Protein AF-A0A258SEM9-F1 (afdb_monomer_lite)

pLDDT: mean 86.61, std 7.62, range [48.16, 96.31]

Structure (mmCIF, N/CA/C/O backbone):
data_AF-A0A258SEM9-F1
#
_entry.id   AF-A0A258SEM9-F1
#
loop_
_atom_site.group_PDB
_atom_site.id
_atom_site.type_symbol
_atom_site.label_atom_id
_atom_site.label_alt_id
_atom_site.label_comp_id
_atom_site.label_asym_id
_atom_site.label_entity_id
_atom_site.label_seq_id
_atom_site.pdbx_PDB_ins_code
_atom_site.Cartn_x
_atom_site.Cartn_y
_atom_site.Cartn_z
_atom_site.occupancy
_atom_site.B_iso_or_equiv
_atom_site.auth_seq_id
_atom_site.auth_comp_id
_atom_site.auth_asym_id
_atom_site.auth_atom_id
_atom_site.pdbx_PDB_model_num
ATOM 1 N N . MET A 1 1 ? 7.539 9.558 -26.627 1.00 48.16 1 MET A N 1
ATOM 2 C CA . MET A 1 1 ? 6.936 10.796 -26.094 1.00 48.16 1 MET A CA 1
ATOM 3 C C . MET A 1 1 ? 6.946 10.652 -24.583 1.00 48.16 1 MET A C 1
ATOM 5 O O . MET A 1 1 ? 6.268 9.766 -24.086 1.00 48.16 1 MET A O 1
ATOM 9 N N . ALA A 1 2 ? 7.828 11.368 -23.884 1.00 62.62 2 ALA A N 1
ATOM 10 C CA . ALA A 1 2 ? 7.915 11.262 -22.428 1.00 62.62 2 ALA A CA 1
ATOM 11 C C . ALA A 1 2 ? 6.677 11.918 -21.803 1.00 62.62 2 ALA A C 1
ATOM 13 O O . ALA A 1 2 ? 6.278 13.003 -22.231 1.00 62.62 2 ALA A O 1
ATOM 14 N N . LEU A 1 3 ? 6.065 11.244 -20.831 1.00 72.75 3 LEU A N 1
ATOM 15 C CA . LEU A 1 3 ? 4.985 11.807 -20.028 1.00 72.75 3 LEU A CA 1
ATOM 16 C C . LEU A 1 3 ? 5.544 13.029 -19.285 1.00 72.75 3 LEU A C 1
ATOM 18 O O . LEU A 1 3 ? 6.596 12.925 -18.652 1.00 72.75 3 LEU A O 1
ATOM 22 N N . ASN A 1 4 ? 4.901 14.194 -19.394 1.00 88.81 4 ASN A N 1
ATOM 23 C CA . ASN A 1 4 ? 5.321 15.335 -18.580 1.00 88.81 4 ASN A CA 1
ATOM 24 C C . ASN A 1 4 ? 4.934 15.083 -17.110 1.00 88.81 4 ASN A C 1
ATOM 26 O O . ASN A 1 4 ? 3.984 14.347 -16.835 1.00 88.81 4 ASN A O 1
ATOM 30 N N . LEU A 1 5 ? 5.680 15.680 -16.179 1.00 86.94 5 LEU A N 1
ATOM 31 C CA . LEU A 1 5 ? 5.534 15.399 -14.749 1.00 86.94 5 LEU A CA 1
ATOM 32 C C . LEU A 1 5 ? 4.126 15.715 -14.224 1.00 86.94 5 LEU A C 1
ATOM 34 O O . LEU A 1 5 ? 3.575 14.923 -13.474 1.00 86.94 5 LEU A O 1
ATOM 38 N N . ASP A 1 6 ? 3.518 16.816 -14.666 1.00 90.25 6 ASP A N 1
ATOM 39 C CA . ASP A 1 6 ? 2.157 17.205 -14.264 1.00 90.25 6 ASP A CA 1
ATOM 40 C C . ASP A 1 6 ? 1.110 16.164 -14.694 1.00 90.25 6 ASP A C 1
ATOM 42 O O . ASP A 1 6 ? 0.213 15.806 -13.936 1.00 90.25 6 ASP A O 1
ATOM 46 N N . THR A 1 7 ? 1.271 15.610 -15.897 1.00 88.25 7 THR A N 1
ATOM 47 C CA . THR A 1 7 ? 0.399 14.548 -16.410 1.00 88.25 7 THR A CA 1
ATOM 48 C C . THR A 1 7 ? 0.615 13.255 -15.630 1.00 88.25 7 THR A C 1
ATOM 50 O O . THR A 1 7 ? -0.354 12.580 -15.300 1.00 88.25 7 THR A O 1
ATOM 53 N N . ALA A 1 8 ? 1.867 12.926 -15.297 1.00 84.56 8 ALA A N 1
ATOM 54 C CA . ALA A 1 8 ? 2.188 11.764 -14.474 1.00 84.56 8 ALA A CA 1
ATOM 55 C C . ALA A 1 8 ? 1.552 11.864 -13.082 1.00 84.56 8 ALA A C 1
ATOM 57 O O . ALA A 1 8 ? 0.912 10.916 -12.640 1.00 84.56 8 ALA A O 1
ATOM 58 N N . VAL A 1 9 ? 1.665 13.025 -12.431 1.00 87.56 9 VAL A N 1
ATOM 59 C CA . VAL A 1 9 ? 1.068 13.283 -11.114 1.00 87.56 9 VAL A CA 1
ATOM 60 C C . VAL A 1 9 ? -0.451 13.142 -11.172 1.00 87.56 9 VAL A C 1
ATOM 62 O O . VAL A 1 9 ? -1.005 12.352 -10.418 1.00 87.56 9 VAL A O 1
ATOM 65 N N . LYS A 1 10 ? -1.121 13.791 -12.132 1.00 87.88 10 LYS A N 1
ATOM 66 C CA . LYS A 1 10 ? -2.585 13.688 -12.284 1.00 87.88 10 LYS A CA 1
ATOM 67 C C . LYS A 1 10 ? -3.071 12.261 -12.521 1.00 87.88 10 LYS A C 1
ATOM 69 O O . LYS A 1 10 ? -4.123 11.877 -12.022 1.00 87.88 10 LYS A O 1
ATOM 74 N N . MET A 1 11 ? -2.327 11.470 -13.294 1.00 85.81 11 MET A N 1
ATOM 75 C CA . MET A 1 11 ? -2.663 10.061 -13.510 1.00 85.81 11 MET A CA 1
ATOM 76 C C . MET A 1 11 ? -2.531 9.242 -12.222 1.00 85.81 11 MET A C 1
ATOM 78 O O . MET A 1 11 ? -3.355 8.366 -11.982 1.00 85.81 11 MET A O 1
ATOM 82 N N . MET A 1 12 ? -1.533 9.542 -11.388 1.00 83.38 12 MET A N 1
ATOM 83 C CA . MET A 1 12 ? -1.329 8.877 -10.098 1.00 83.38 12 MET A CA 1
ATOM 84 C C . MET A 1 12 ? -2.392 9.279 -9.069 1.00 83.38 12 MET A C 1
ATOM 86 O O . MET A 1 12 ? -2.888 8.413 -8.359 1.00 83.38 12 MET A O 1
ATOM 90 N N . GLU A 1 13 ? -2.794 10.552 -9.027 1.00 84.06 13 GLU A N 1
ATOM 91 C CA . GLU A 1 13 ? -3.899 11.033 -8.182 1.00 84.06 13 GLU A CA 1
ATOM 92 C C . GLU A 1 13 ? -5.232 10.383 -8.573 1.00 84.06 13 GLU A C 1
ATOM 94 O O . GLU A 1 13 ? -5.962 9.889 -7.715 1.00 84.06 13 GLU A O 1
ATOM 99 N N . ALA A 1 14 ? -5.535 10.328 -9.876 1.00 85.88 14 ALA A N 1
ATOM 100 C CA . ALA A 1 14 ? -6.741 9.670 -10.375 1.00 85.88 14 ALA A CA 1
ATOM 101 C C . ALA A 1 14 ? -6.747 8.170 -10.051 1.00 85.88 14 ALA A C 1
ATOM 103 O O . ALA A 1 14 ? -7.778 7.629 -9.657 1.00 85.88 14 ALA A O 1
ATOM 104 N N . LEU A 1 15 ? -5.593 7.510 -10.186 1.00 81.94 15 LEU A N 1
ATOM 105 C CA . LEU A 1 15 ? -5.436 6.109 -9.818 1.00 81.94 15 LEU A CA 1
ATOM 106 C C . LEU A 1 15 ? -5.654 5.902 -8.314 1.00 81.94 15 LEU A C 1
ATOM 108 O O . LEU A 1 15 ? -6.408 5.012 -7.941 1.00 81.94 15 LEU A O 1
ATOM 112 N N . ALA A 1 16 ? -5.051 6.729 -7.458 1.00 75.25 16 ALA A N 1
ATOM 113 C CA . ALA A 1 16 ? -5.224 6.639 -6.009 1.00 75.25 16 ALA A CA 1
ATOM 114 C C . ALA A 1 16 ? -6.696 6.807 -5.598 1.00 75.25 16 ALA A C 1
ATOM 116 O O . ALA A 1 16 ? -7.226 5.965 -4.881 1.00 75.25 16 ALA A O 1
ATOM 117 N N . SER A 1 17 ? -7.385 7.816 -6.141 1.00 79.44 17 SER A N 1
ATOM 118 C CA . SER A 1 17 ? -8.813 8.039 -5.878 1.00 79.44 17 SER A CA 1
ATOM 119 C C . SER A 1 17 ? -9.672 6.840 -6.287 1.00 79.44 17 SER A C 1
ATOM 121 O O . SER A 1 17 ? -10.583 6.458 -5.562 1.00 79.44 17 SER A O 1
ATOM 123 N N . GLN A 1 18 ? -9.381 6.217 -7.433 1.00 81.12 18 GLN A N 1
ATOM 124 C CA . GLN A 1 18 ? -10.098 5.017 -7.868 1.00 81.12 18 GLN A CA 1
ATOM 125 C C . GLN A 1 18 ? -9.831 3.820 -6.957 1.00 81.12 18 GLN A C 1
ATOM 127 O O . GLN A 1 18 ? -10.735 3.019 -6.749 1.00 81.12 18 GLN A O 1
ATOM 132 N N . LEU A 1 19 ? -8.611 3.694 -6.427 1.00 75.31 19 LEU A N 1
ATOM 133 C CA . LEU A 1 19 ? -8.244 2.631 -5.492 1.00 75.31 19 LEU A CA 1
ATOM 134 C C . LEU A 1 19 ? -8.940 2.796 -4.132 1.00 75.31 19 LEU A C 1
ATOM 136 O O . LEU A 1 19 ? -9.350 1.796 -3.550 1.00 75.31 19 LEU A O 1
ATOM 140 N N . GLU A 1 20 ? -9.120 4.029 -3.652 1.00 70.62 20 GLU A N 1
ATOM 141 C CA . GLU A 1 20 ? -9.873 4.334 -2.423 1.00 70.62 20 GLU A CA 1
ATOM 142 C C . GLU A 1 20 ? -11.375 4.030 -2.5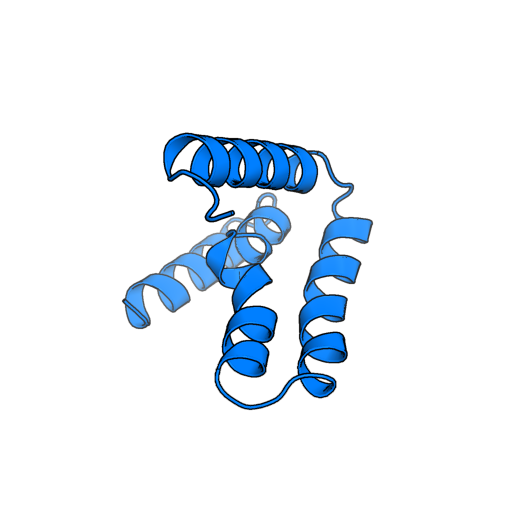49 1.00 70.62 20 GLU A C 1
ATOM 144 O O . GLU A 1 20 ? -12.016 3.653 -1.570 1.00 70.62 20 GLU A O 1
ATOM 149 N N . GLU A 1 21 ? -11.943 4.166 -3.751 1.00 79.50 21 GLU A N 1
ATOM 150 C CA . GLU A 1 21 ? -13.353 3.859 -4.036 1.00 79.50 21 GLU A CA 1
ATOM 151 C C . GLU A 1 21 ? -13.638 2.352 -4.188 1.00 79.50 21 GLU A C 1
ATOM 153 O O . GLU A 1 21 ? -14.801 1.950 -4.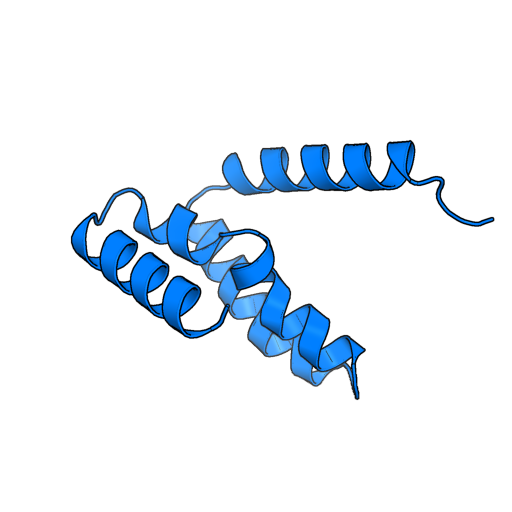311 1.00 79.50 21 GLU A O 1
ATOM 158 N N . LEU A 1 22 ? -12.607 1.499 -4.187 1.00 77.62 22 LEU A N 1
ATOM 159 C CA . LEU A 1 22 ? -12.778 0.053 -4.301 1.00 77.62 22 LEU A CA 1
ATOM 160 C C . LEU A 1 22 ? -13.425 -0.544 -3.048 1.00 77.62 22 LEU A C 1
ATOM 162 O O . LEU A 1 22 ? -13.124 -0.180 -1.912 1.00 77.62 22 LEU A O 1
ATOM 166 N N . ASP A 1 23 ? -14.267 -1.556 -3.260 1.00 85.94 23 ASP A N 1
ATOM 167 C CA . ASP A 1 23 ? -14.723 -2.413 -2.170 1.00 85.94 23 ASP A CA 1
ATOM 168 C C . ASP A 1 23 ? -13.520 -3.052 -1.454 1.00 85.94 23 ASP A C 1
ATOM 170 O O . ASP A 1 23 ? -12.580 -3.524 -2.096 1.00 85.94 23 ASP A O 1
ATOM 174 N N . LYS A 1 24 ?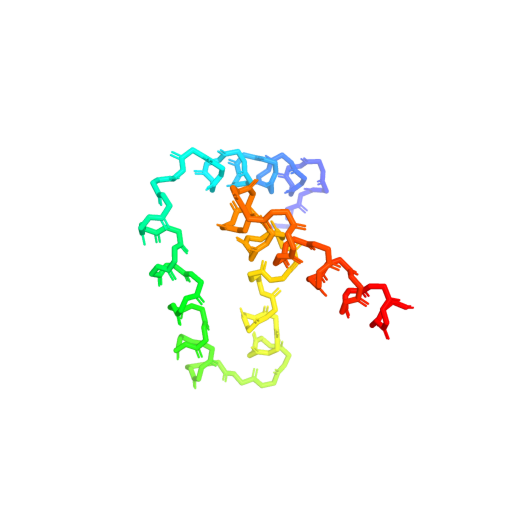 -13.555 -3.109 -0.117 1.00 80.81 24 LYS A N 1
ATOM 175 C CA . LYS A 1 24 ? -12.435 -3.625 0.690 1.00 80.81 24 LYS A CA 1
ATOM 176 C C . LYS A 1 24 ? -12.111 -5.093 0.394 1.00 80.81 24 LYS A C 1
ATOM 178 O O . LYS A 1 24 ? -10.962 -5.504 0.554 1.00 80.81 24 LYS A O 1
ATOM 183 N N . GLY A 1 25 ? -13.095 -5.888 -0.027 1.00 85.00 25 GLY A N 1
ATOM 184 C CA . GLY A 1 25 ? -12.877 -7.254 -0.497 1.00 85.00 25 GLY A CA 1
ATOM 185 C C . GLY A 1 25 ? -12.061 -7.275 -1.785 1.00 85.00 25 GLY A C 1
ATOM 186 O O . GLY A 1 25 ? -11.043 -7.959 -1.853 1.00 85.00 25 GLY A O 1
ATOM 187 N N . PHE A 1 26 ?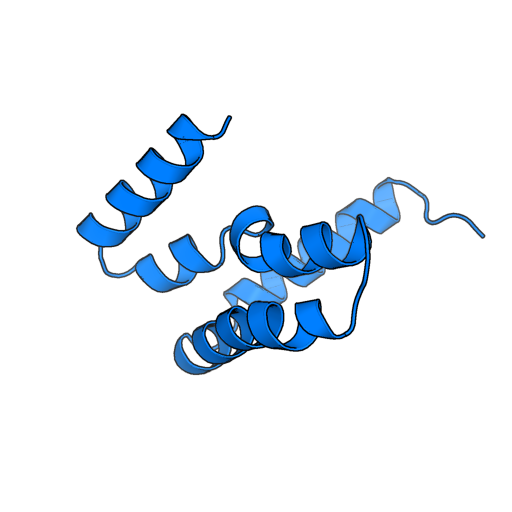 -12.441 -6.450 -2.760 1.00 86.44 26 PHE A N 1
ATOM 188 C CA . PHE A 1 26 ? -11.698 -6.317 -4.014 1.00 86.44 26 PHE A CA 1
ATOM 189 C C . PHE A 1 26 ? -10.299 -5.712 -3.813 1.00 86.44 26 PHE A C 1
ATOM 191 O O . PHE A 1 26 ? -9.334 -6.179 -4.411 1.00 86.44 26 PHE A O 1
ATOM 198 N N . LEU A 1 27 ? -10.151 -4.718 -2.932 1.00 87.31 27 LEU A N 1
ATOM 199 C CA . LEU A 1 27 ? -8.847 -4.139 -2.603 1.00 87.31 27 LEU A CA 1
ATOM 200 C C . LEU A 1 27 ? -7.897 -5.188 -2.001 1.00 87.31 27 LEU A C 1
ATOM 202 O O . LEU A 1 27 ? -6.710 -5.196 -2.322 1.00 87.31 27 LEU A O 1
ATOM 206 N N . ARG A 1 28 ? -8.413 -6.112 -1.180 1.00 89.44 28 ARG A N 1
ATOM 207 C CA . ARG A 1 28 ? -7.623 -7.229 -0.643 1.00 89.44 28 ARG A CA 1
ATOM 208 C C . ARG A 1 28 ? -7.149 -8.165 -1.752 1.00 89.44 28 ARG A C 1
ATOM 210 O O . ARG A 1 28 ? -5.965 -8.482 -1.799 1.00 89.44 28 ARG A O 1
ATOM 217 N N . GLU A 1 29 ? -8.040 -8.543 -2.666 1.00 92.06 29 GLU A N 1
ATOM 218 C CA . GLU A 1 29 ? -7.675 -9.361 -3.831 1.00 92.06 29 GLU A CA 1
ATOM 219 C C . GLU A 1 29 ? -6.629 -8.666 -4.714 1.00 92.06 29 GLU A C 1
ATOM 221 O O . GLU A 1 29 ? -5.708 -9.312 -5.210 1.00 92.06 29 GLU A O 1
ATOM 226 N N . LEU A 1 30 ? -6.730 -7.344 -4.879 1.00 90.12 30 LEU A N 1
ATOM 227 C CA . LEU A 1 30 ? -5.773 -6.555 -5.648 1.00 90.12 30 LEU A CA 1
ATOM 228 C C . LEU A 1 30 ? -4.382 -6.518 -4.992 1.00 90.12 30 LEU A C 1
ATOM 230 O O . LEU A 1 30 ? -3.378 -6.680 -5.687 1.00 90.12 30 LEU A O 1
ATOM 234 N N . VAL A 1 31 ? -4.311 -6.338 -3.668 1.00 90.38 31 VAL A N 1
ATOM 235 C CA . VAL A 1 31 ? -3.045 -6.396 -2.912 1.00 90.38 31 VAL A CA 1
ATOM 236 C C . VAL A 1 31 ? -2.382 -7.766 -3.075 1.00 90.38 31 VAL A C 1
ATOM 238 O O . VAL A 1 31 ? -1.197 -7.833 -3.412 1.00 90.38 31 VAL A O 1
ATOM 241 N N . ASP A 1 32 ? -3.149 -8.847 -2.927 1.00 92.62 32 ASP A N 1
ATOM 242 C CA . ASP A 1 32 ? -2.646 -10.210 -3.120 1.00 92.62 32 ASP A CA 1
ATOM 243 C C . ASP A 1 32 ? -2.183 -10.444 -4.572 1.00 92.62 32 ASP A C 1
ATOM 245 O O . ASP A 1 32 ? -1.145 -11.068 -4.817 1.00 92.62 32 ASP A O 1
ATOM 249 N N . ALA A 1 33 ? -2.905 -9.892 -5.555 1.00 93.69 33 ALA A N 1
ATOM 250 C CA . ALA A 1 33 ? -2.572 -10.021 -6.970 1.00 93.69 33 ALA A CA 1
ATOM 251 C C . ALA A 1 33 ? -1.219 -9.387 -7.323 1.00 93.69 33 ALA A C 1
ATOM 253 O O . ALA A 1 33 ? -0.483 -9.962 -8.125 1.00 93.69 33 ALA A O 1
ATOM 254 N N . PHE A 1 34 ? -0.839 -8.254 -6.718 1.00 92.81 34 PHE A N 1
ATOM 255 C CA . PHE A 1 34 ? 0.475 -7.649 -6.971 1.00 92.81 34 PHE A CA 1
ATOM 256 C C . PHE A 1 34 ? 1.629 -8.574 -6.578 1.00 92.81 34 PHE A C 1
ATOM 258 O O . PHE A 1 34 ? 2.620 -8.655 -7.307 1.00 92.81 34 PHE A O 1
ATOM 265 N N . ALA A 1 35 ? 1.501 -9.313 -5.472 1.00 90.56 35 ALA A N 1
ATOM 266 C CA . ALA A 1 35 ? 2.513 -10.280 -5.058 1.00 90.56 35 ALA A CA 1
ATOM 267 C C . ALA A 1 35 ? 2.643 -11.439 -6.060 1.00 90.56 35 ALA A C 1
ATOM 269 O O . ALA A 1 35 ? 3.759 -11.857 -6.367 1.00 90.56 35 ALA A O 1
ATOM 270 N N . VAL A 1 36 ? 1.516 -11.918 -6.599 1.00 95.50 36 VAL A N 1
ATOM 271 C CA . VAL A 1 36 ? 1.480 -13.002 -7.595 1.00 95.50 36 VAL A CA 1
ATOM 272 C C . VAL A 1 36 ? 2.051 -12.543 -8.938 1.00 95.50 36 VAL A C 1
ATOM 274 O O . VAL A 1 36 ? 2.931 -13.195 -9.493 1.00 95.50 36 VAL A O 1
ATOM 277 N N . ILE A 1 37 ? 1.584 -11.402 -9.446 1.00 94.44 37 ILE A N 1
ATOM 278 C CA . ILE A 1 37 ? 1.962 -10.869 -10.760 1.00 94.44 37 ILE A CA 1
ATOM 279 C C . ILE A 1 37 ? 3.429 -10.428 -10.779 1.00 94.44 37 ILE A C 1
ATOM 281 O O . ILE A 1 37 ? 4.080 -10.504 -11.817 1.00 94.44 37 ILE A O 1
ATOM 285 N N . ALA A 1 38 ? 3.993 -10.008 -9.642 1.00 94.75 38 ALA A N 1
ATOM 286 C CA . ALA A 1 38 ? 5.401 -9.632 -9.572 1.00 94.75 38 ALA A CA 1
ATOM 287 C C . ALA A 1 38 ? 6.355 -10.748 -10.030 1.00 94.75 38 ALA A C 1
ATOM 289 O O . ALA A 1 38 ? 7.419 -10.437 -10.562 1.00 94.75 38 ALA A O 1
ATOM 290 N N . GLU A 1 39 ? 5.988 -12.024 -9.869 1.00 94.88 39 GLU A N 1
ATOM 291 C CA . GLU A 1 39 ? 6.791 -13.164 -10.338 1.00 94.88 39 GLU A CA 1
ATOM 292 C C . GLU A 1 39 ? 6.931 -13.225 -11.866 1.00 94.88 39 GLU A C 1
ATOM 294 O O . GLU A 1 39 ? 7.854 -13.857 -12.378 1.00 94.88 39 GLU A O 1
ATOM 299 N N . GLU A 1 40 ? 6.058 -12.540 -12.608 1.00 96.31 40 GLU A N 1
ATOM 300 C CA . GLU A 1 40 ? 6.156 -12.417 -14.066 1.00 96.31 40 GLU A CA 1
ATOM 301 C C . GLU A 1 40 ? 7.184 -11.360 -14.503 1.00 96.31 40 GLU A C 1
ATOM 303 O O . GLU A 1 40 ? 7.557 -11.286 -15.677 1.00 96.31 40 GLU A O 1
ATOM 308 N N . TYR A 1 41 ? 7.676 -10.548 -13.564 1.00 94.94 41 TYR A N 1
ATOM 309 C CA . TYR A 1 41 ? 8.672 -9.511 -13.803 1.00 94.94 41 TYR A CA 1
ATOM 310 C C . TYR A 1 41 ? 10.046 -9.926 -13.279 1.00 94.94 41 TYR A C 1
ATOM 312 O O . TYR A 1 41 ? 10.203 -10.824 -12.458 1.00 94.94 41 TYR A O 1
ATOM 320 N N . SER A 1 42 ? 11.080 -9.225 -13.743 1.00 93.81 42 SER A N 1
ATOM 321 C CA . SER A 1 42 ? 12.456 -9.448 -13.301 1.00 93.81 42 SER A CA 1
ATOM 322 C C . SER A 1 42 ? 13.153 -8.133 -12.956 1.00 93.81 42 SER A C 1
ATOM 324 O O . SER A 1 42 ? 12.757 -7.054 -13.409 1.00 93.81 42 SER A O 1
ATOM 326 N N . GLY A 1 43 ? 14.194 -8.219 -12.124 1.00 94.31 43 GLY A N 1
ATOM 327 C CA . GLY A 1 43 ? 15.016 -7.071 -11.742 1.00 94.31 43 GLY A CA 1
ATOM 328 C C . GLY A 1 43 ? 14.232 -5.993 -10.990 1.00 94.31 43 GLY A C 1
ATOM 329 O O . GLY A 1 43 ? 13.449 -6.286 -10.089 1.00 94.31 43 GLY A O 1
ATOM 330 N N . GLU A 1 44 ? 14.451 -4.729 -11.351 1.00 93.62 44 GLU A N 1
ATOM 331 C CA . GLU A 1 44 ? 13.801 -3.593 -10.684 1.00 93.62 44 GLU A CA 1
ATOM 332 C C . GLU A 1 44 ? 12.283 -3.568 -10.889 1.00 93.62 44 GLU A C 1
ATOM 334 O O . GLU A 1 44 ? 11.555 -3.188 -9.978 1.00 93.62 44 GLU A O 1
ATOM 339 N N . ALA A 1 45 ? 11.779 -4.047 -12.031 1.00 92.56 45 ALA A N 1
ATOM 340 C CA . ALA A 1 45 ? 10.339 -4.094 -12.279 1.00 92.56 45 ALA A 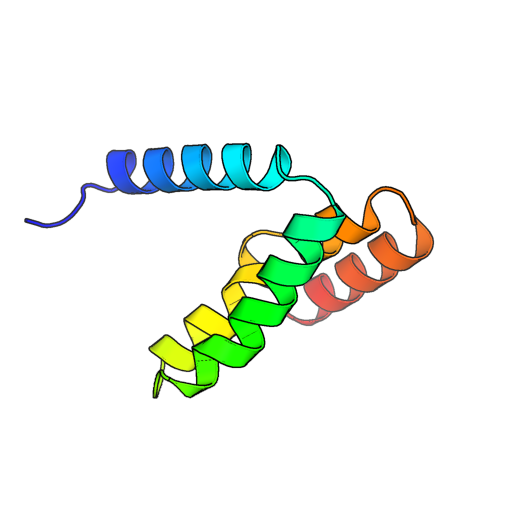CA 1
ATOM 341 C C . ALA A 1 45 ? 9.618 -5.018 -11.282 1.00 92.56 45 ALA A C 1
ATOM 343 O O . ALA A 1 45 ? 8.575 -4.646 -10.755 1.00 92.56 45 ALA A O 1
ATOM 344 N N . GLN A 1 46 ? 10.210 -6.170 -10.948 1.00 94.94 46 GLN A N 1
ATOM 345 C CA . GLN A 1 46 ? 9.665 -7.077 -9.931 1.00 94.94 46 GLN A CA 1
ATOM 346 C C . GLN A 1 46 ? 9.565 -6.396 -8.561 1.00 94.94 46 GLN A C 1
ATOM 348 O O . GLN A 1 46 ? 8.546 -6.509 -7.881 1.00 94.94 46 GLN A O 1
ATOM 353 N N . LYS A 1 47 ? 10.607 -5.654 -8.163 1.00 93.31 47 LYS A N 1
ATOM 354 C CA . LYS A 1 47 ? 10.612 -4.911 -6.894 1.00 93.31 47 LYS A CA 1
ATOM 355 C C . LYS A 1 47 ? 9.550 -3.819 -6.882 1.00 93.31 47 LYS A C 1
ATOM 357 O O . LYS A 1 47 ? 8.852 -3.675 -5.885 1.00 93.31 47 LYS A O 1
ATOM 362 N N . VAL A 1 48 ? 9.419 -3.070 -7.979 1.00 93.12 48 VAL A N 1
ATOM 363 C CA . VAL A 1 48 ? 8.397 -2.026 -8.114 1.00 93.12 48 VAL A CA 1
ATOM 364 C C . VAL A 1 48 ? 7.009 -2.633 -7.963 1.00 93.12 48 VAL A C 1
ATOM 366 O O . VAL A 1 48 ? 6.264 -2.163 -7.113 1.00 93.12 48 VAL A O 1
ATOM 369 N N . VAL A 1 49 ? 6.693 -3.702 -8.705 1.00 92.44 49 VAL A N 1
ATOM 370 C CA . VAL A 1 49 ? 5.369 -4.347 -8.660 1.00 92.44 49 VAL A CA 1
ATOM 371 C C . VAL A 1 49 ? 5.050 -4.878 -7.261 1.00 92.44 49 VAL A C 1
ATOM 373 O O . VAL A 1 49 ? 3.974 -4.587 -6.746 1.00 92.44 49 VAL A O 1
ATOM 376 N N . ARG A 1 50 ? 5.996 -5.559 -6.593 1.00 91.69 50 ARG A N 1
ATOM 377 C CA . ARG A 1 50 ? 5.801 -6.011 -5.200 1.00 91.69 50 ARG A CA 1
ATOM 378 C C . ARG A 1 50 ? 5.531 -4.866 -4.227 1.00 91.69 50 ARG A C 1
ATOM 380 O O . ARG A 1 50 ? 4.819 -5.054 -3.250 1.00 91.69 50 ARG A O 1
ATOM 387 N N . ASN A 1 51 ? 6.111 -3.698 -4.480 1.00 90.88 51 ASN A N 1
ATOM 388 C CA . ASN A 1 51 ? 6.013 -2.556 -3.582 1.00 90.88 51 ASN A CA 1
ATOM 389 C C . ASN A 1 51 ? 4.824 -1.636 -3.885 1.00 90.88 51 ASN A C 1
ATOM 391 O O . ASN A 1 51 ? 4.658 -0.665 -3.153 1.00 90.88 51 ASN A O 1
ATOM 395 N N . ILE A 1 52 ? 3.998 -1.908 -4.907 1.00 90.25 52 ILE A N 1
ATOM 396 C CA . ILE A 1 52 ? 2.848 -1.053 -5.256 1.00 90.25 52 ILE A CA 1
ATOM 397 C C . ILE A 1 52 ? 1.895 -0.913 -4.067 1.00 90.25 52 ILE A C 1
ATOM 399 O O . ILE A 1 52 ? 1.598 0.210 -3.670 1.00 90.25 52 ILE A O 1
ATOM 403 N N . ALA A 1 53 ? 1.465 -2.024 -3.459 1.00 89.25 53 ALA A N 1
ATOM 404 C CA . ALA A 1 53 ? 0.518 -1.988 -2.341 1.00 89.25 53 ALA A CA 1
ATOM 405 C C . ALA A 1 53 ? 1.000 -1.075 -1.203 1.00 89.25 53 ALA A C 1
ATOM 407 O O . ALA A 1 53 ? 0.257 -0.221 -0.728 1.00 89.25 53 ALA A O 1
ATOM 408 N N . HIS A 1 54 ? 2.281 -1.183 -0.859 1.00 87.69 54 HIS A N 1
ATOM 409 C CA . HIS A 1 54 ? 2.901 -0.329 0.140 1.00 87.69 54 HIS A CA 1
ATOM 410 C C . HIS A 1 54 ? 3.046 1.132 -0.325 1.00 87.69 54 HIS A C 1
ATOM 412 O O . HIS A 1 54 ? 2.739 2.068 0.413 1.00 87.69 54 HIS A O 1
ATOM 418 N N . ALA A 1 55 ? 3.538 1.358 -1.547 1.00 87.38 55 ALA A N 1
ATOM 419 C CA . ALA A 1 55 ? 3.794 2.697 -2.079 1.00 87.38 55 ALA A CA 1
ATOM 420 C C . ALA A 1 55 ? 2.517 3.548 -2.147 1.00 87.38 55 ALA A C 1
ATOM 422 O O . ALA A 1 55 ? 2.584 4.761 -1.960 1.00 87.38 55 ALA A O 1
ATOM 423 N N . PHE A 1 56 ? 1.372 2.900 -2.362 1.00 85.44 56 PHE A N 1
ATOM 424 C CA . PHE A 1 56 ? 0.052 3.522 -2.420 1.00 85.44 56 PHE A CA 1
ATOM 425 C C . PHE A 1 56 ? -0.764 3.394 -1.123 1.00 85.44 56 PHE A C 1
ATOM 427 O O . PHE A 1 56 ? -1.944 3.721 -1.138 1.00 85.44 56 PHE A O 1
ATOM 434 N N . TYR A 1 57 ? -0.162 2.959 -0.010 1.00 87.44 57 TYR A N 1
ATOM 435 C CA . TYR A 1 57 ? -0.830 2.853 1.299 1.00 87.44 57 TYR A CA 1
ATOM 436 C C . TYR A 1 57 ? -2.086 1.950 1.299 1.00 87.44 57 TYR A C 1
ATOM 438 O O . TYR A 1 57 ? -3.048 2.175 2.037 1.00 87.44 57 TYR A O 1
ATOM 446 N N . LEU A 1 58 ? -2.126 0.932 0.431 1.00 87.88 58 LEU A N 1
ATOM 447 C CA . LEU A 1 58 ? -3.315 0.088 0.258 1.00 87.88 58 LEU A CA 1
ATOM 448 C C . LEU A 1 58 ? -3.527 -0.859 1.447 1.00 87.88 58 LEU A C 1
ATOM 450 O O . LEU A 1 58 ? -4.661 -1.217 1.763 1.00 87.88 58 LEU A O 1
ATOM 454 N N . GLU A 1 59 ? -2.447 -1.258 2.120 1.00 88.38 59 GLU A N 1
ATOM 455 C CA . GLU A 1 59 ? -2.498 -2.101 3.319 1.00 88.38 59 GLU A CA 1
ATOM 456 C C . GLU A 1 59 ? -3.118 -1.327 4.492 1.00 88.38 59 GLU A C 1
ATOM 458 O O . GLU A 1 59 ? -3.962 -1.851 5.221 1.00 88.38 59 GLU A O 1
ATOM 463 N N . GLU A 1 60 ? -2.759 -0.053 4.619 1.00 88.94 60 GLU A N 1
ATOM 464 C CA . GLU A 1 60 ? -3.305 0.899 5.578 1.00 88.94 60 GLU A CA 1
ATOM 465 C C . GLU A 1 60 ? -4.786 1.190 5.285 1.00 88.94 60 GLU A C 1
ATOM 467 O O . GLU A 1 60 ? -5.613 1.149 6.196 1.00 88.94 60 GLU A O 1
ATOM 472 N N . ALA A 1 61 ? -5.160 1.377 4.013 1.00 86.62 61 ALA A N 1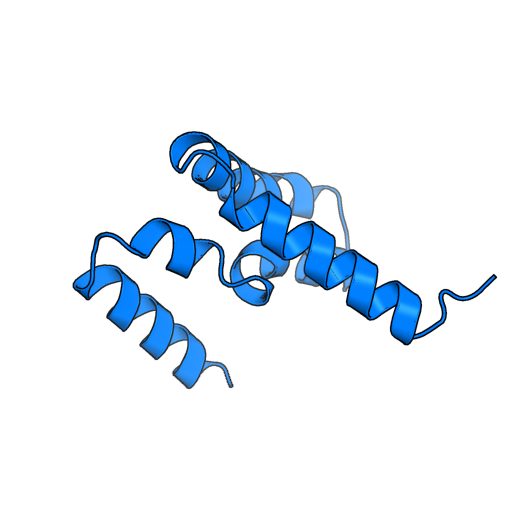
ATOM 473 C CA . ALA A 1 61 ? -6.558 1.541 3.606 1.00 86.62 61 ALA A CA 1
ATOM 474 C C . ALA A 1 61 ? -7.424 0.311 3.959 1.00 86.62 61 ALA A C 1
ATOM 476 O O . ALA A 1 61 ? -8.565 0.449 4.415 1.00 86.62 61 ALA A O 1
ATOM 477 N N . LEU A 1 62 ? -6.877 -0.904 3.824 1.00 86.69 62 LEU A N 1
ATOM 478 C CA . LEU A 1 62 ? -7.536 -2.139 4.270 1.00 86.69 62 LEU A CA 1
ATOM 479 C C . LEU A 1 62 ? -7.664 -2.224 5.796 1.00 86.69 62 LEU A C 1
ATOM 481 O O . LEU A 1 62 ? -8.648 -2.774 6.296 1.00 86.69 62 LEU A O 1
ATOM 485 N N . ALA A 1 63 ? -6.686 -1.688 6.523 1.00 89.06 63 ALA A N 1
ATOM 486 C CA . ALA A 1 63 ? -6.651 -1.647 7.980 1.00 89.06 63 ALA A CA 1
ATOM 487 C C . ALA A 1 63 ? -7.405 -0.450 8.584 1.00 89.06 63 ALA A C 1
ATOM 489 O O . ALA A 1 63 ? -7.445 -0.329 9.801 1.00 89.06 63 ALA A O 1
ATOM 490 N N . ALA A 1 64 ? -8.041 0.411 7.782 1.00 85.69 64 ALA A N 1
ATOM 491 C CA . ALA A 1 64 ? -8.668 1.644 8.271 1.00 85.69 64 ALA A CA 1
ATOM 492 C C . ALA A 1 64 ? -9.734 1.433 9.370 1.00 85.69 64 ALA A C 1
ATOM 494 O O . ALA A 1 64 ? -9.946 2.318 10.196 1.00 85.69 64 ALA A O 1
ATOM 495 N N . ASP A 1 65 ? -10.380 0.260 9.411 1.00 85.25 65 ASP A N 1
ATOM 496 C CA . ASP A 1 65 ? -11.362 -0.088 10.456 1.00 85.25 65 ASP A CA 1
ATOM 497 C C . ASP A 1 65 ? -10.737 -0.830 11.656 1.00 85.25 65 ASP A C 1
ATOM 499 O O . ASP A 1 65 ? -11.435 -1.149 12.620 1.00 85.25 65 ASP A O 1
ATOM 503 N N . ASP A 1 66 ? -9.436 -1.122 11.607 1.00 88.69 66 ASP A N 1
ATOM 504 C CA . ASP A 1 66 ? -8.664 -1.785 12.657 1.00 88.69 66 ASP A CA 1
ATOM 505 C C . ASP A 1 66 ? -7.498 -0.875 13.097 1.00 88.69 66 ASP A C 1
ATOM 507 O O . ASP A 1 66 ? -6.393 -0.942 12.549 1.00 88.69 66 ASP A O 1
ATOM 511 N N . PRO A 1 67 ? -7.719 -0.011 14.105 1.00 87.69 67 PRO A N 1
ATOM 512 C CA . PRO A 1 67 ? -6.728 0.977 14.526 1.00 87.69 67 PRO A CA 1
ATOM 513 C C . PRO A 1 67 ? -5.451 0.353 15.103 1.00 87.69 67 PRO A C 1
ATOM 515 O O . PRO A 1 67 ? -4.409 1.004 15.110 1.00 87.69 67 PRO A O 1
ATOM 518 N N . VAL A 1 68 ? -5.505 -0.896 15.584 1.00 91.19 68 VAL A N 1
ATOM 519 C CA . VAL A 1 68 ? -4.308 -1.605 16.058 1.00 91.19 68 VAL A CA 1
ATOM 520 C C . VAL A 1 68 ? -3.467 -2.018 14.860 1.00 91.19 68 VAL A C 1
ATOM 522 O O . VAL A 1 68 ? -2.270 -1.744 14.816 1.00 91.19 68 VAL A O 1
ATOM 525 N N . ARG A 1 69 ? -4.114 -2.621 13.860 1.00 88.12 69 ARG A N 1
ATOM 526 C CA . ARG A 1 69 ? -3.459 -3.042 12.623 1.00 88.12 69 ARG A CA 1
ATOM 527 C C . ARG A 1 69 ? -2.875 -1.863 11.849 1.00 88.12 69 ARG A C 1
ATOM 529 O O . ARG A 1 69 ? -1.779 -1.983 11.311 1.00 88.12 69 ARG A O 1
ATOM 536 N N . LEU A 1 70 ? -3.578 -0.732 11.819 1.00 90.06 70 LEU A N 1
ATOM 537 C CA . LEU A 1 70 ? -3.091 0.492 11.190 1.00 90.06 70 LEU A CA 1
ATOM 538 C C . LEU A 1 70 ? -1.802 0.994 11.861 1.00 90.06 70 LEU A C 1
ATOM 540 O O . LEU A 1 70 ? -0.810 1.216 11.174 1.00 90.06 70 LEU A O 1
ATOM 544 N N . ALA A 1 71 ? -1.776 1.072 13.195 1.00 87.81 71 ALA A N 1
ATOM 545 C CA . ALA A 1 71 ? -0.591 1.505 13.938 1.00 87.81 71 ALA A CA 1
ATOM 546 C C . ALA A 1 71 ? 0.616 0.563 13.749 1.00 87.81 71 ALA A C 1
ATOM 548 O O . ALA A 1 71 ? 1.761 1.014 13.712 1.00 87.81 71 ALA A O 1
ATOM 549 N N . GLU A 1 72 ? 0.384 -0.748 13.612 1.00 89.25 72 GLU A N 1
ATOM 550 C CA . GLU A 1 72 ? 1.443 -1.709 13.268 1.00 89.25 72 GLU A CA 1
ATOM 551 C C . GLU A 1 72 ? 2.046 -1.426 11.886 1.00 89.25 72 GLU A C 1
ATOM 553 O O . GLU A 1 72 ? 3.267 -1.455 11.730 1.00 89.25 72 GLU A O 1
ATOM 558 N N . LEU A 1 73 ? 1.201 -1.160 10.885 1.00 88.19 73 LEU A N 1
ATOM 559 C CA . LEU A 1 73 ? 1.638 -0.882 9.516 1.00 88.19 73 LEU A CA 1
ATOM 560 C C . LEU A 1 73 ? 2.404 0.442 9.421 1.00 88.19 73 LEU A C 1
ATOM 562 O O . LEU A 1 73 ? 3.460 0.484 8.791 1.00 88.19 73 LEU A O 1
ATOM 566 N N . GLU A 1 74 ? 1.931 1.484 10.106 1.00 86.81 74 GLU A N 1
ATOM 567 C CA . GLU A 1 74 ? 2.634 2.767 10.211 1.00 86.81 74 GLU A CA 1
ATOM 568 C C . GLU A 1 74 ? 4.023 2.589 10.845 1.00 86.81 74 GLU A C 1
ATOM 570 O O . GLU A 1 74 ? 5.023 3.032 10.285 1.00 86.81 74 GLU A O 1
ATOM 575 N N . ALA A 1 75 ? 4.127 1.838 11.946 1.00 88.88 75 ALA A N 1
ATOM 576 C CA . ALA A 1 75 ? 5.414 1.571 12.590 1.00 88.88 75 ALA A CA 1
ATOM 577 C C . ALA A 1 75 ? 6.382 0.769 11.697 1.00 88.88 75 ALA A C 1
ATOM 579 O O . ALA A 1 75 ? 7.591 1.010 11.708 1.00 88.88 75 ALA A O 1
ATOM 580 N N . LEU A 1 76 ? 5.872 -0.192 10.918 1.00 87.38 76 LEU A N 1
ATOM 581 C CA . LEU A 1 76 ? 6.679 -0.942 9.948 1.00 87.38 76 LEU A CA 1
ATOM 582 C C . LEU A 1 76 ? 7.202 -0.050 8.818 1.00 87.38 76 LEU A C 1
ATOM 584 O O . LEU A 1 76 ? 8.286 -0.308 8.291 1.00 87.38 76 LEU A O 1
ATOM 588 N N . ARG A 1 77 ? 6.437 0.976 8.444 1.00 82.62 77 ARG A N 1
ATOM 589 C CA . ARG A 1 77 ? 6.812 1.951 7.422 1.00 82.62 77 ARG A CA 1
ATOM 590 C C . ARG A 1 77 ? 7.885 2.905 7.925 1.00 82.62 77 ARG A C 1
ATOM 592 O O . ARG A 1 77 ? 8.925 3.010 7.282 1.00 82.62 77 ARG A O 1
ATOM 599 N N . ASP A 1 78 ? 7.685 3.481 9.106 1.00 84.00 78 ASP A N 1
ATOM 600 C CA . ASP A 1 78 ? 8.657 4.366 9.755 1.00 84.00 78 ASP A CA 1
ATOM 601 C C . ASP A 1 78 ? 10.014 3.680 9.981 1.00 84.00 78 ASP A C 1
ATOM 603 O O . ASP A 1 78 ? 11.055 4.324 9.962 1.00 84.00 78 ASP A O 1
ATOM 607 N N . ALA A 1 79 ? 10.028 2.359 10.187 1.00 86.25 79 ALA A N 1
ATOM 608 C CA . ALA A 1 79 ? 11.264 1.590 10.333 1.00 86.25 79 ALA A CA 1
ATOM 609 C C . ALA A 1 79 ? 12.021 1.356 9.008 1.00 86.25 79 ALA A C 1
ATOM 611 O O . ALA A 1 79 ? 13.147 0.850 9.029 1.00 86.25 79 ALA A O 1
ATOM 612 N N . ARG A 1 80 ? 11.387 1.635 7.864 1.00 78.25 80 ARG A N 1
ATOM 613 C CA . ARG A 1 80 ? 11.906 1.363 6.518 1.00 78.25 80 ARG A CA 1
ATOM 614 C C . ARG A 1 80 ? 12.393 2.620 5.793 1.00 78.25 80 ARG A C 1
ATOM 616 O O . ARG A 1 80 ? 13.195 2.471 4.867 1.00 78.25 80 ARG A O 1
ATOM 623 N N . ASP A 1 81 ? 11.901 3.787 6.204 1.00 67.56 81 ASP A N 1
ATOM 624 C CA . ASP A 1 81 ? 12.371 5.118 5.791 1.00 67.56 81 ASP A CA 1
ATOM 625 C C . ASP A 1 81 ? 13.657 5.530 6.540 1.00 67.56 81 ASP A C 1
ATOM 627 O O . ASP A 1 81 ? 14.494 6.234 5.922 1.00 67.56 81 ASP A O 1
#

Foldseek 3Di:
DDDDPVNVVVVVVVVLVVLLVDDLVVLVVVLVVLLVCLVVDDDVSSVCSNCPCVVSVSQLSSCVVPVVSNVVSVVVVVVVD

Radius of gyration: 14.16 Å; chains: 1; bounding box: 30×30×42 Å

Secondary structure (DSSP, 8-state):
-PPPHHHHHHHHHHHHHHHHTS-HHHHHHHHHHHHHHGGG--HHHHHHHHTHHHHTTHHHHHTTT-HHHHHHHHHHHHTT-

Sequence (81 aa):
MALNLDTAVKMMEALASQLEELDKGFLRELVDAFAVIAEEYSGEAQKVVRNIAHAFYLEEALAADDPVRLAELEALRDARD